Protein AF-A0A1W9QX26-F1 (afdb_monomer)

Sequence (148 aa):
DYNYISNFLNPDNTLDFEKILLKFQEFMKAQYSKKDKGFLEKDGRLVFLAFLKPIINGKGYDFKEVQISEEKRLDVVVTYADKKYVVELKKWYNPAYHQKGIKQLEGYLERQNLQKGYLLIFDFDAEKKNWKQERITSGGKDIFAVWV

Mean predicted aligned error: 6.41 Å

Nearest PDB structures (foldseek):
  8q44-assembly1_A  TM=6.420E-01  e=2.232E+00  Thermoanaerobacter brockii subsp. finnii Ako-1
  5j1n-assembly1_A  TM=2.793E-01  e=5.279E-01  Mammarenavirus lassaense
  3g23-assembly1_B  TM=6.049E-01  e=8.837E+00  Novosphingobium aromaticivorans DSM 12444
  7z6h-assembly1_E  TM=2.831E-01  e=1.017E+00  Homo sapiens

Solvent-accessible surface area (backbone atoms only — not comparable to full-atom values): 8738 Å² total; per-residue (Å²): 143,72,69,74,48,64,79,40,43,42,98,87,72,38,74,36,60,68,59,49,52,52,51,49,32,52,50,47,61,75,68,63,47,88,84,47,50,71,54,47,73,74,40,44,68,58,54,51,52,61,66,47,48,76,61,40,60,96,61,34,50,80,42,69,74,75,91,72,76,101,61,84,82,70,59,42,36,38,37,40,77,96,45,78,45,44,36,42,73,39,74,62,82,49,72,71,61,50,53,51,51,52,53,52,51,41,56,49,30,56,78,67,74,44,58,60,40,34,36,43,30,42,45,79,50,84,90,71,56,63,82,47,72,48,81,44,80,45,97,88,26,44,33,47,34,39,30,66

Secondary structure (DSSP, 8-state):
---GGGGGB-TTS-B-HHHHHHHHHHHHHHH--TTSHHHHHHHHHHHHHHHHHHHHTTTEEEE-----TTPPPPSEEEEETTEEEEEEEEE---HHHHHHHHHHHHHHHHHTT-SEEEEEEE---SSS----EEEEEETTEEEEEEE-

Radius of gyration: 15.3 Å; Cα contacts (8 Å, |Δi|>4): 207; chains: 1; bounding box: 37×47×37 Å

pLDDT: mean 84.24, std 15.01, range [40.59, 98.62]

Foldseek 3Di:
DDLPLVVQADPVRDGVVLVLLVVVLVVCVVPDDPVCLVVCVVCVLVVSCVSCDSNQPPFKDKDQDDDDPDADGASIWMDGHNDIEGEHEEEDDDPVVVVVSVVSQVVVCVVVVHQEYEYEYEYSPPVPQDFDWDWDQDPNHTYIYTYD

Structure (mmCIF, N/CA/C/O backbone):
data_AF-A0A1W9QX26-F1
#
_entry.id   AF-A0A1W9QX26-F1
#
loop_
_atom_site.group_PDB
_atom_site.id
_atom_site.type_symbol
_atom_site.label_atom_id
_atom_site.label_alt_id
_atom_site.label_comp_id
_atom_site.label_asym_id
_atom_site.label_entity_id
_atom_site.label_seq_id
_atom_site.pdbx_PDB_ins_code
_atom_site.Cartn_x
_atom_site.Cartn_y
_atom_site.Cartn_z
_atom_site.occupancy
_atom_site.B_iso_or_equiv
_atom_site.auth_seq_id
_atom_site.auth_comp_id
_atom_site.auth_asym_id
_atom_site.auth_atom_id
_atom_site.pdbx_PDB_model_num
ATOM 1 N N . ASP A 1 1 ? -12.198 -27.133 -2.336 1.00 47.09 1 ASP A N 1
ATOM 2 C CA . ASP A 1 1 ? -12.786 -26.132 -1.428 1.00 47.09 1 ASP A CA 1
ATOM 3 C C . ASP A 1 1 ? -11.786 -25.639 -0.405 1.00 47.09 1 ASP A C 1
ATOM 5 O O . ASP A 1 1 ? -11.514 -26.322 0.568 1.00 47.09 1 ASP A O 1
ATOM 9 N N . TYR A 1 2 ? -11.206 -24.467 -0.642 1.00 45.72 2 TYR A N 1
ATOM 10 C CA . TYR A 1 2 ? -10.467 -23.717 0.370 1.00 45.72 2 TYR A CA 1
ATOM 11 C C . TYR A 1 2 ? -10.808 -22.255 0.151 1.00 45.72 2 TYR A C 1
ATOM 13 O O . TYR A 1 2 ? -10.645 -21.730 -0.950 1.00 45.72 2 TYR A O 1
ATOM 21 N N . ASN A 1 3 ? -11.357 -21.624 1.180 1.00 63.03 3 ASN A N 1
ATOM 22 C CA . ASN A 1 3 ? -11.836 -20.255 1.129 1.00 63.03 3 ASN A CA 1
ATOM 23 C C . ASN A 1 3 ? -10.613 -19.329 0.981 1.00 63.03 3 ASN A C 1
ATOM 25 O O . ASN A 1 3 ? -10.053 -18.890 1.973 1.00 63.03 3 ASN A O 1
ATOM 29 N N . TYR A 1 4 ? -10.132 -19.086 -0.246 1.00 71.25 4 TYR A N 1
ATOM 30 C CA . TYR A 1 4 ? -8.921 -18.297 -0.550 1.00 71.25 4 TYR A CA 1
ATOM 31 C C . TYR A 1 4 ? -8.879 -16.959 0.213 1.00 71.25 4 TYR A C 1
ATOM 33 O O . TYR A 1 4 ? -7.814 -16.499 0.617 1.00 71.25 4 TYR A O 1
ATOM 41 N N . ILE A 1 5 ? -10.060 -16.400 0.487 1.00 71.81 5 ILE A N 1
ATOM 42 C CA . ILE A 1 5 ? -10.297 -15.178 1.256 1.00 71.81 5 ILE A CA 1
ATOM 43 C C . ILE A 1 5 ? -9.890 -15.318 2.732 1.00 71.81 5 ILE A C 1
ATOM 45 O O . ILE A 1 5 ? -9.317 -14.383 3.283 1.00 71.81 5 ILE A O 1
ATOM 49 N N . SER A 1 6 ? -10.117 -16.470 3.381 1.00 75.56 6 SER A N 1
ATOM 50 C CA . SER A 1 6 ? -9.787 -16.657 4.806 1.00 75.56 6 SER A CA 1
ATOM 51 C C . SER A 1 6 ? -8.292 -16.523 5.084 1.00 75.56 6 SER A C 1
ATOM 53 O O . SER A 1 6 ? -7.901 -16.226 6.206 1.00 75.56 6 SER A O 1
ATOM 55 N N . ASN A 1 7 ? -7.450 -16.683 4.060 1.00 85.50 7 ASN A N 1
ATOM 56 C CA . ASN A 1 7 ? -6.014 -16.459 4.179 1.00 85.50 7 ASN A CA 1
ATOM 57 C C . ASN A 1 7 ? -5.646 -14.980 4.365 1.00 85.50 7 ASN A C 1
ATOM 59 O O . ASN A 1 7 ? -4.517 -14.711 4.766 1.00 85.50 7 ASN A O 1
ATOM 63 N N . PHE A 1 8 ? -6.551 -14.043 4.081 1.00 91.31 8 PHE A N 1
ATOM 64 C CA . PHE A 1 8 ? -6.331 -12.596 4.187 1.00 91.31 8 PHE A CA 1
ATOM 65 C C . PHE A 1 8 ? -7.093 -11.957 5.348 1.00 91.31 8 PHE A C 1
ATOM 67 O O . PHE A 1 8 ? -7.184 -10.734 5.410 1.00 91.31 8 PHE A O 1
ATOM 74 N N . LEU A 1 9 ? -7.656 -12.764 6.248 1.00 91.06 9 LEU A N 1
ATOM 75 C CA . LEU A 1 9 ? -8.378 -12.274 7.413 1.00 91.06 9 LEU A CA 1
ATOM 76 C C . LEU A 1 9 ? -7.540 -12.441 8.678 1.00 91.06 9 LEU A C 1
ATOM 78 O O . LEU A 1 9 ? -6.928 -13.485 8.906 1.00 91.06 9 LEU A O 1
ATOM 82 N N . ASN A 1 10 ? -7.550 -11.405 9.505 1.00 91.88 10 ASN A N 1
ATOM 83 C CA . ASN A 1 10 ? -7.101 -11.461 10.887 1.00 91.88 10 ASN A CA 1
ATOM 84 C C . ASN A 1 10 ? -8.092 -12.286 11.737 1.00 91.88 10 ASN A C 1
ATOM 86 O O . ASN A 1 10 ? -9.239 -12.491 11.320 1.00 91.88 10 ASN A O 1
ATOM 90 N N . PRO A 1 11 ? -7.710 -12.719 12.956 1.00 90.50 11 PRO A N 1
ATOM 91 C CA . PRO A 1 11 ? -8.614 -13.435 13.863 1.00 90.50 11 PRO A CA 1
ATOM 92 C C . PRO A 1 11 ? -9.906 -12.675 14.207 1.00 90.50 11 PRO A C 1
ATOM 94 O O . PRO A 1 11 ? -10.921 -13.298 14.500 1.00 90.50 11 PRO A O 1
ATOM 97 N N . ASP A 1 12 ? -9.885 -11.341 14.143 1.00 90.69 12 ASP A N 1
ATOM 98 C CA . ASP A 1 12 ? -11.044 -10.462 14.357 1.00 90.69 12 ASP A CA 1
ATOM 99 C C . ASP A 1 12 ? -11.910 -10.267 13.096 1.00 90.69 12 ASP A C 1
ATOM 101 O O . ASP A 1 12 ? -12.808 -9.426 13.073 1.00 90.69 12 ASP A O 1
ATOM 105 N N . ASN A 1 13 ? -11.653 -11.047 12.040 1.00 88.25 13 ASN A N 1
ATOM 106 C CA . ASN A 1 13 ? -12.358 -11.012 10.762 1.00 88.25 13 ASN A CA 1
ATOM 107 C C . ASN A 1 13 ? -12.191 -9.683 9.986 1.00 88.25 13 ASN A C 1
ATOM 109 O O . ASN A 1 13 ? -12.956 -9.403 9.060 1.00 88.25 13 ASN A O 1
ATOM 113 N N . THR A 1 14 ? -11.169 -8.885 10.312 1.00 90.81 14 THR A N 1
ATOM 114 C CA . THR A 1 14 ? -10.719 -7.742 9.500 1.00 90.81 14 THR A CA 1
ATOM 115 C C . THR A 1 14 ? -9.701 -8.183 8.441 1.00 90.81 14 THR A C 1
ATOM 117 O O . THR A 1 14 ? -9.125 -9.264 8.546 1.00 90.81 14 THR A O 1
ATOM 120 N N . LEU A 1 15 ? -9.461 -7.375 7.402 1.00 92.44 15 LEU A N 1
ATOM 121 C CA . LEU A 1 15 ? -8.434 -7.682 6.397 1.00 92.44 15 LEU A CA 1
ATOM 122 C C . LEU A 1 15 ? -7.019 -7.482 6.958 1.00 92.44 15 LEU A C 1
ATOM 124 O O . LEU A 1 15 ? -6.691 -6.417 7.492 1.00 92.44 15 LEU A O 1
ATOM 128 N N . ASP A 1 16 ? -6.154 -8.464 6.719 1.00 95.69 16 ASP A N 1
ATOM 129 C CA . ASP A 1 16 ? -4.701 -8.324 6.781 1.00 95.69 16 ASP A CA 1
ATOM 130 C C . ASP A 1 16 ? -4.200 -7.713 5.464 1.00 95.69 16 ASP A C 1
ATOM 132 O O . ASP A 1 16 ? -3.828 -8.396 4.504 1.00 95.69 16 ASP A O 1
ATOM 136 N N . PHE A 1 17 ? -4.249 -6.385 5.398 1.00 95.50 17 PHE A N 1
ATOM 137 C CA . PHE A 1 17 ? -3.934 -5.660 4.172 1.00 95.50 17 PHE A CA 1
ATOM 138 C C . PHE A 1 17 ? -2.436 -5.670 3.830 1.00 95.50 17 PHE A C 1
ATOM 140 O O . PHE A 1 17 ? -2.077 -5.609 2.654 1.00 95.50 17 PHE A O 1
ATOM 147 N N . GLU A 1 18 ? -1.555 -5.804 4.828 1.00 97.69 18 GLU A N 1
ATOM 148 C CA . GLU A 1 18 ? -0.122 -5.993 4.570 1.00 97.69 18 GLU A CA 1
ATOM 149 C C . GLU A 1 18 ? 0.095 -7.304 3.818 1.00 97.69 18 GLU A C 1
ATOM 151 O O . GLU A 1 18 ? 0.732 -7.315 2.764 1.00 97.69 18 GLU A O 1
ATOM 156 N N . LYS A 1 19 ? -0.523 -8.394 4.284 1.00 96.94 19 LYS A N 1
ATOM 157 C CA . LYS A 1 19 ? -0.451 -9.693 3.611 1.00 96.94 19 LYS A CA 1
ATOM 158 C C . LYS A 1 19 ? -1.037 -9.668 2.203 1.00 96.94 19 LYS A C 1
ATOM 160 O O . LYS A 1 19 ? -0.489 -10.327 1.320 1.00 96.94 19 LYS A O 1
ATOM 165 N N . ILE A 1 20 ? -2.099 -8.896 1.960 1.00 96.25 20 ILE A N 1
ATOM 166 C CA . ILE A 1 20 ? -2.633 -8.682 0.604 1.00 96.25 20 ILE A CA 1
ATOM 167 C C . ILE A 1 20 ? -1.565 -8.058 -0.301 1.00 96.25 20 ILE A C 1
ATOM 169 O O . ILE A 1 20 ? -1.323 -8.574 -1.393 1.00 96.25 20 ILE A O 1
ATOM 173 N N . LEU A 1 21 ? -0.893 -6.990 0.144 1.00 97.69 21 LEU A N 1
ATOM 174 C CA . LEU A 1 21 ? 0.156 -6.342 -0.650 1.00 97.69 21 LEU A CA 1
ATOM 175 C C . LEU A 1 21 ? 1.370 -7.247 -0.872 1.00 97.69 21 LEU A C 1
ATOM 177 O O . LEU A 1 21 ? 1.915 -7.272 -1.974 1.00 97.69 21 LEU A O 1
ATOM 181 N N . LEU A 1 22 ? 1.763 -8.029 0.132 1.00 97.56 22 LEU A N 1
ATOM 182 C CA . LEU A 1 22 ? 2.855 -8.993 -0.002 1.00 97.56 22 LEU A CA 1
ATOM 183 C C . LEU A 1 22 ? 2.506 -10.120 -0.977 1.00 97.56 22 LEU A C 1
ATOM 185 O O . LEU A 1 22 ? 3.321 -10.475 -1.826 1.00 97.56 22 LEU A O 1
ATOM 189 N N . LYS A 1 23 ? 1.272 -10.636 -0.945 1.00 96.00 23 LYS A N 1
ATOM 190 C CA . LYS A 1 23 ? 0.816 -11.609 -1.948 1.00 96.00 23 LYS A CA 1
ATOM 191 C C . LYS A 1 23 ? 0.690 -11.010 -3.338 1.00 96.00 23 LYS A C 1
ATOM 193 O O . LYS A 1 23 ? 0.990 -11.698 -4.311 1.00 96.00 23 LYS A O 1
ATOM 198 N N . PHE A 1 24 ? 0.324 -9.737 -3.444 1.00 95.62 24 PHE A N 1
ATOM 199 C CA . PHE A 1 24 ? 0.368 -9.042 -4.720 1.00 95.62 24 PHE A CA 1
ATOM 200 C C . PHE A 1 24 ? 1.807 -8.902 -5.242 1.00 95.62 24 PHE A C 1
ATOM 202 O O . PHE A 1 24 ? 2.049 -9.146 -6.421 1.00 95.62 24 PHE A O 1
ATOM 209 N N . GLN A 1 25 ? 2.780 -8.598 -4.377 1.00 95.94 25 GLN A N 1
ATOM 210 C CA . GLN A 1 25 ? 4.198 -8.566 -4.746 1.00 95.94 25 GLN A CA 1
ATOM 211 C C . GLN A 1 25 ? 4.695 -9.929 -5.241 1.00 95.94 25 GLN A C 1
ATOM 213 O O . GLN A 1 25 ? 5.349 -10.000 -6.280 1.00 95.94 25 GLN A O 1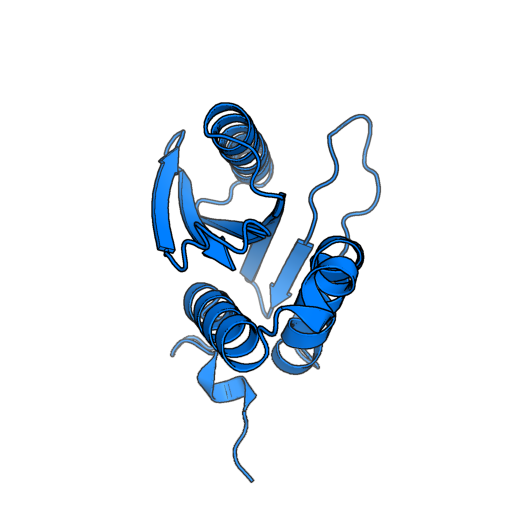
ATOM 218 N N . GLU A 1 26 ? 4.362 -11.016 -4.541 1.00 94.06 26 GLU A N 1
ATOM 219 C CA . GLU A 1 26 ? 4.693 -12.379 -4.975 1.00 94.06 26 GLU A CA 1
ATOM 220 C C . GLU A 1 26 ? 4.073 -12.711 -6.340 1.00 94.06 26 GLU A C 1
ATOM 222 O O . GLU A 1 26 ? 4.761 -13.237 -7.217 1.00 94.06 26 GLU A O 1
ATOM 227 N N . PHE A 1 27 ? 2.795 -12.368 -6.539 1.00 92.19 27 PHE A N 1
ATOM 228 C CA . PHE A 1 27 ? 2.097 -12.537 -7.813 1.00 92.19 27 PHE A CA 1
ATOM 229 C C . PHE A 1 27 ? 2.813 -11.784 -8.938 1.00 92.19 27 PHE A C 1
ATOM 231 O O . PHE A 1 27 ? 3.155 -12.379 -9.960 1.00 92.19 27 PHE A O 1
ATOM 238 N N . MET A 1 28 ? 3.109 -10.502 -8.722 1.00 90.81 28 MET A N 1
ATOM 239 C CA . MET A 1 28 ? 3.815 -9.670 -9.693 1.00 90.81 28 MET A CA 1
ATOM 240 C C . MET A 1 28 ? 5.198 -10.238 -10.006 1.00 90.81 28 MET A C 1
ATOM 242 O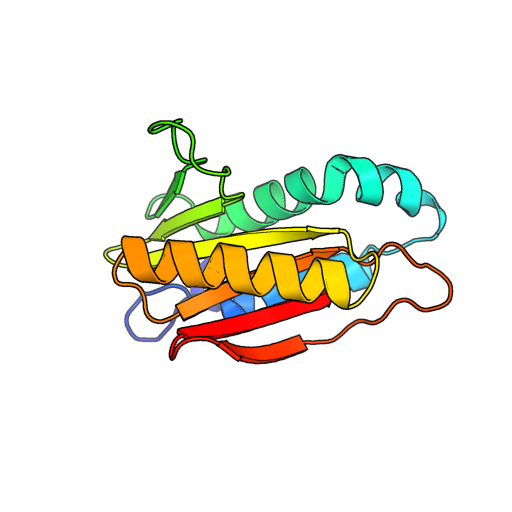 O . MET A 1 28 ? 5.564 -10.301 -11.173 1.00 90.81 28 MET A O 1
ATOM 246 N N . LYS A 1 29 ? 5.938 -10.721 -9.001 1.00 89.56 29 LYS A N 1
ATOM 247 C CA . LYS A 1 29 ? 7.254 -11.348 -9.179 1.00 89.56 29 LYS A CA 1
ATOM 248 C C . LYS A 1 29 ? 7.183 -12.640 -9.995 1.00 89.56 29 LYS A C 1
ATOM 250 O O . LYS A 1 29 ? 8.046 -12.862 -10.837 1.00 89.56 29 LYS A O 1
ATOM 255 N N . ALA A 1 30 ? 6.166 -13.471 -9.770 1.00 87.38 30 ALA A N 1
ATOM 256 C CA . ALA A 1 30 ? 5.971 -14.724 -10.500 1.00 87.38 30 ALA A CA 1
ATOM 257 C C . ALA A 1 30 ? 5.547 -14.505 -11.961 1.00 87.38 30 ALA A C 1
ATOM 259 O O . ALA A 1 30 ? 5.918 -15.293 -12.827 1.00 87.38 30 ALA A O 1
ATOM 260 N N . GLN A 1 31 ? 4.782 -13.445 -12.232 1.00 82.44 31 GLN A N 1
ATOM 261 C CA . GLN A 1 31 ? 4.331 -13.089 -13.582 1.00 82.44 31 GLN A CA 1
ATOM 262 C C . GLN A 1 31 ? 5.280 -12.119 -14.300 1.00 82.44 31 GLN A C 1
ATOM 264 O O . GLN A 1 31 ? 5.065 -11.797 -15.466 1.00 82.44 31 GLN A O 1
ATOM 269 N N . TYR A 1 32 ? 6.329 -11.630 -13.629 1.00 74.12 32 TYR A N 1
ATOM 270 C CA . TYR A 1 32 ? 7.221 -10.633 -14.204 1.00 74.12 32 TYR A CA 1
ATOM 271 C C . TYR A 1 32 ? 8.024 -11.226 -15.362 1.00 74.12 32 TYR A C 1
ATOM 273 O O . TYR A 1 32 ? 8.931 -12.038 -15.172 1.00 74.12 32 TYR A O 1
ATOM 281 N N . SER A 1 33 ? 7.741 -10.755 -16.572 1.00 71.50 33 SER A N 1
ATOM 282 C CA . SER A 1 33 ? 8.541 -11.039 -17.755 1.00 71.50 33 SER A CA 1
ATOM 283 C C . SER A 1 33 ? 8.992 -9.733 -18.412 1.00 71.50 33 SER A C 1
ATOM 285 O O . SER A 1 33 ? 8.295 -8.716 -18.376 1.00 71.50 33 SER A O 1
ATOM 287 N N . LYS A 1 34 ? 10.161 -9.745 -19.070 1.00 66.00 34 LYS A N 1
ATOM 288 C CA . LYS A 1 34 ? 10.656 -8.572 -19.819 1.00 66.00 34 LYS A CA 1
ATOM 2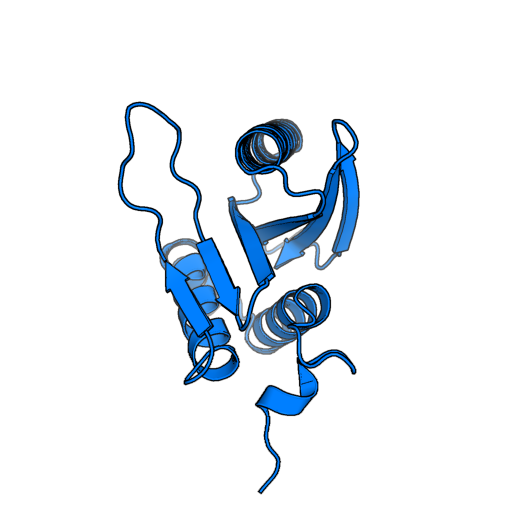89 C C . LYS A 1 34 ? 9.699 -8.138 -20.941 1.00 66.00 34 LYS A C 1
ATOM 291 O O . LYS A 1 34 ? 9.746 -6.980 -21.346 1.00 66.00 34 LYS A O 1
ATOM 296 N N . LYS A 1 35 ? 8.845 -9.043 -21.438 1.00 65.00 35 LYS A N 1
ATOM 297 C CA . LYS A 1 35 ? 7.882 -8.770 -22.517 1.00 65.00 35 LYS A CA 1
ATOM 298 C C . LYS A 1 35 ? 6.672 -7.967 -22.030 1.00 65.00 35 LYS A C 1
ATOM 300 O O . LYS A 1 35 ? 6.134 -7.176 -22.796 1.00 65.00 35 LYS A O 1
ATOM 305 N N . ASP A 1 36 ? 6.312 -8.090 -20.754 1.00 69.00 36 ASP A N 1
ATOM 306 C CA . ASP A 1 36 ? 5.090 -7.492 -20.198 1.00 69.00 36 ASP A CA 1
ATOM 307 C C . ASP A 1 36 ? 5.313 -6.099 -19.591 1.00 69.00 36 ASP A C 1
ATOM 309 O O . ASP A 1 36 ? 4.374 -5.465 -19.109 1.00 69.00 36 ASP A O 1
ATOM 313 N N . LYS A 1 37 ? 6.547 -5.574 -19.646 1.00 69.94 37 LYS A N 1
ATOM 314 C CA . LYS A 1 37 ? 6.922 -4.287 -19.036 1.00 69.94 37 LYS A CA 1
ATOM 315 C C . LYS A 1 37 ? 6.029 -3.128 -19.493 1.00 69.94 37 LYS A C 1
ATOM 317 O O . LYS A 1 37 ? 5.537 -2.381 -18.654 1.00 69.94 37 LYS A O 1
ATOM 322 N N . GLY A 1 38 ? 5.802 -2.990 -20.802 1.00 72.69 38 GLY A N 1
ATOM 323 C CA . GLY A 1 38 ? 4.994 -1.894 -21.351 1.00 72.69 38 GLY A CA 1
ATOM 324 C C . GLY A 1 38 ? 3.521 -1.962 -20.934 1.00 72.69 38 GLY A C 1
ATOM 325 O O . GLY A 1 38 ? 2.905 -0.930 -20.677 1.00 72.69 38 GLY A O 1
ATOM 326 N N . PHE A 1 39 ? 2.976 -3.176 -20.807 1.00 75.44 39 PHE A N 1
ATOM 327 C CA . PHE A 1 39 ? 1.622 -3.396 -20.304 1.00 75.44 39 PHE A CA 1
ATOM 328 C C . PHE A 1 39 ? 1.528 -3.057 -18.815 1.00 75.44 39 PHE A C 1
ATOM 330 O O . PHE A 1 39 ? 0.697 -2.244 -18.423 1.00 75.44 39 PHE A O 1
ATOM 337 N N . LEU A 1 40 ? 2.418 -3.608 -17.984 1.00 76.94 40 LEU A N 1
ATOM 338 C CA . LEU A 1 40 ? 2.392 -3.373 -16.539 1.00 76.94 40 LEU A CA 1
ATOM 339 C C . LEU A 1 40 ? 2.614 -1.894 -16.192 1.00 76.94 40 LEU A C 1
ATOM 341 O O . LEU A 1 40 ? 1.986 -1.385 -15.265 1.00 76.94 40 LEU A O 1
ATOM 345 N N . GLU A 1 41 ? 3.434 -1.176 -16.963 1.00 74.00 41 GLU A N 1
ATOM 346 C CA . GLU A 1 41 ? 3.623 0.265 -16.787 1.00 74.00 41 GLU A CA 1
ATOM 347 C C . GLU A 1 41 ? 2.353 1.080 -17.069 1.00 74.00 41 GLU A C 1
ATOM 349 O O . GLU A 1 41 ? 2.102 2.103 -16.416 1.00 74.00 41 GLU A O 1
ATOM 354 N N . LYS A 1 42 ? 1.544 0.643 -18.035 1.00 76.75 42 LYS A N 1
ATOM 355 C CA . LYS A 1 42 ? 0.291 1.303 -18.401 1.00 76.75 42 LYS A CA 1
ATOM 356 C C . LYS A 1 42 ? -0.854 0.915 -17.465 1.00 76.75 42 LYS A C 1
ATOM 358 O O . LYS A 1 42 ? -1.606 1.786 -17.031 1.00 76.75 42 LYS A O 1
ATOM 363 N N . ASP A 1 43 ? -0.936 -0.366 -17.118 1.00 82.75 43 ASP A N 1
ATOM 364 C CA . ASP A 1 43 ? -2.135 -0.992 -16.564 1.00 82.75 43 ASP A CA 1
ATOM 365 C C . ASP A 1 43 ? -1.926 -1.616 -15.169 1.00 82.75 43 ASP A C 1
ATOM 367 O O . ASP A 1 43 ? -2.845 -2.225 -14.627 1.00 82.75 43 ASP A O 1
ATOM 371 N N . GLY A 1 44 ? -0.772 -1.422 -14.516 1.00 86.50 44 GLY A N 1
ATOM 372 C CA . GLY A 1 44 ? -0.469 -1.995 -13.192 1.00 86.50 44 GLY A CA 1
ATOM 373 C C . GLY A 1 44 ? -1.521 -1.697 -12.113 1.00 86.50 44 GLY A C 1
ATOM 374 O O . GLY A 1 44 ? -1.841 -2.559 -11.293 1.00 86.50 44 GLY A O 1
ATOM 375 N N . ARG A 1 45 ? -2.160 -0.519 -12.171 1.00 87.44 45 ARG A N 1
ATOM 376 C CA . ARG A 1 45 ? -3.327 -0.188 -11.335 1.00 87.44 45 ARG A CA 1
ATOM 377 C C . ARG A 1 45 ? -4.490 -1.156 -11.558 1.00 87.44 45 ARG A C 1
ATOM 379 O O . ARG A 1 45 ? -5.093 -1.608 -10.591 1.00 87.44 45 ARG A O 1
ATOM 386 N N . LEU A 1 46 ? -4.837 -1.431 -12.814 1.00 86.81 46 LEU A N 1
ATOM 387 C CA . LEU A 1 46 ? -5.938 -2.331 -13.155 1.00 86.81 46 LEU A CA 1
ATOM 388 C C . LEU A 1 46 ? -5.630 -3.757 -12.692 1.00 86.81 46 LEU A C 1
ATOM 390 O O . LEU A 1 46 ? -6.511 -4.413 -12.146 1.00 86.81 46 LEU A O 1
ATOM 394 N N . VAL A 1 47 ? -4.376 -4.196 -12.831 1.00 90.62 47 VAL A N 1
ATOM 395 C CA . VAL A 1 47 ? -3.915 -5.499 -12.329 1.00 90.62 47 VAL A CA 1
ATOM 396 C C . VAL A 1 47 ? -4.092 -5.597 -10.810 1.00 90.62 47 VAL A C 1
ATOM 398 O O . VAL A 1 47 ? -4.645 -6.582 -10.327 1.00 90.62 47 VAL A O 1
ATOM 401 N N . PHE A 1 48 ? -3.705 -4.563 -10.054 1.00 91.94 48 PHE A N 1
ATOM 402 C CA . PHE A 1 48 ? -3.917 -4.537 -8.603 1.00 91.94 48 PHE A CA 1
ATOM 403 C C . PHE A 1 48 ? -5.403 -4.571 -8.225 1.00 91.94 48 PHE A C 1
ATOM 405 O O . PHE A 1 48 ? -5.802 -5.355 -7.367 1.00 91.94 48 PHE A O 1
ATOM 412 N N . LEU A 1 49 ? -6.241 -3.769 -8.890 1.00 88.69 49 LEU A N 1
ATOM 413 C CA . LEU A 1 49 ? -7.687 -3.765 -8.642 1.00 88.69 49 LEU A CA 1
ATOM 414 C C . LEU A 1 49 ? -8.323 -5.128 -8.951 1.00 88.69 49 LEU A C 1
ATOM 416 O O . LEU A 1 49 ? -9.143 -5.610 -8.173 1.00 88.69 49 LEU A O 1
ATOM 420 N N . ALA A 1 50 ? -7.916 -5.773 -10.047 1.00 88.69 50 ALA A N 1
ATOM 421 C CA . ALA A 1 50 ? -8.382 -7.107 -10.416 1.00 88.69 50 ALA A CA 1
ATOM 422 C C . ALA A 1 50 ? -7.938 -8.179 -9.408 1.00 88.69 50 ALA A C 1
ATOM 424 O O . ALA A 1 50 ? -8.732 -9.053 -9.067 1.00 88.69 50 ALA A O 1
ATOM 425 N N . PHE A 1 51 ? -6.706 -8.089 -8.893 1.00 90.94 51 PHE A N 1
ATOM 426 C CA . PHE A 1 51 ? -6.196 -8.972 -7.840 1.00 90.94 51 PHE A CA 1
ATOM 427 C C . PHE A 1 51 ? -6.962 -8.802 -6.521 1.00 90.94 51 PHE A C 1
ATOM 429 O O . PHE A 1 51 ? -7.287 -9.778 -5.847 1.00 90.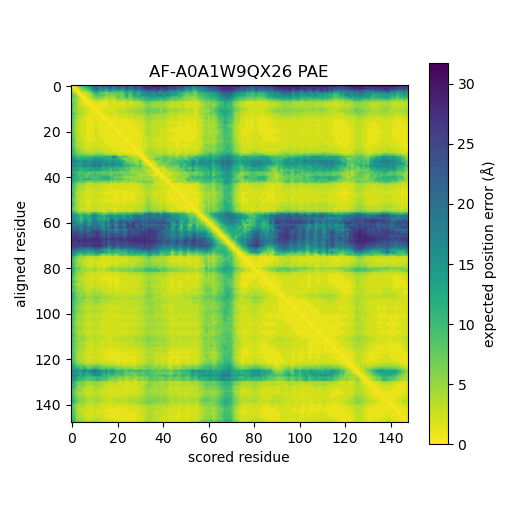94 51 PHE A O 1
ATOM 436 N N . LEU A 1 52 ? -7.275 -7.557 -6.160 1.00 90.12 52 LEU A N 1
ATOM 437 C CA . LEU A 1 52 ? -7.944 -7.210 -4.911 1.00 90.12 52 LEU A CA 1
ATOM 438 C C . LEU A 1 52 ? -9.431 -7.589 -4.909 1.00 90.12 52 LEU A C 1
ATOM 440 O O . LEU A 1 52 ? -9.958 -8.008 -3.879 1.00 90.12 52 LEU A O 1
ATOM 444 N N . LYS A 1 53 ? -10.112 -7.468 -6.056 1.00 87.19 53 LYS A N 1
ATOM 445 C CA . LYS A 1 53 ? -11.563 -7.667 -6.180 1.00 87.19 53 LYS A CA 1
ATOM 446 C C . LYS A 1 53 ? -12.091 -8.979 -5.574 1.00 87.19 53 LYS A C 1
ATOM 448 O O . LYS A 1 53 ? -13.028 -8.909 -4.778 1.00 87.19 53 LYS A O 1
ATOM 453 N N . PRO A 1 54 ? -11.533 -10.168 -5.876 1.00 87.88 54 PRO A N 1
ATOM 454 C CA . PRO A 1 54 ? -12.024 -11.414 -5.290 1.00 87.88 54 PRO A CA 1
ATOM 455 C C . PRO A 1 54 ? -11.784 -11.516 -3.776 1.00 87.88 54 PRO A C 1
ATOM 457 O O . PRO A 1 54 ? -12.517 -12.241 -3.113 1.00 87.88 54 PRO A O 1
ATOM 460 N N . ILE A 1 55 ? -10.801 -10.796 -3.221 1.00 88.00 55 ILE A N 1
ATOM 461 C CA . ILE A 1 55 ? -10.475 -10.823 -1.784 1.00 88.00 55 ILE A CA 1
ATOM 462 C C . ILE A 1 55 ? -11.540 -10.078 -0.969 1.00 88.00 55 ILE A C 1
ATOM 464 O O . ILE A 1 55 ? -11.879 -10.491 0.135 1.00 88.00 55 ILE A O 1
ATOM 468 N N . ILE A 1 56 ? -12.096 -8.998 -1.522 1.00 85.19 56 ILE A N 1
ATOM 469 C CA . ILE A 1 56 ? -13.064 -8.134 -0.827 1.00 85.19 56 ILE A CA 1
ATOM 470 C C . ILE A 1 56 ? -14.535 -8.506 -1.093 1.00 85.19 56 ILE A C 1
ATOM 472 O O . ILE A 1 56 ? -15.430 -7.969 -0.437 1.00 85.19 56 ILE A O 1
ATOM 476 N N . ASN A 1 57 ? -14.805 -9.405 -2.047 1.00 73.25 57 ASN A N 1
ATOM 477 C CA . ASN A 1 57 ? -16.154 -9.689 -2.550 1.00 73.25 57 ASN A CA 1
ATOM 478 C C . ASN A 1 57 ? -17.159 -10.108 -1.452 1.00 73.25 57 ASN A C 1
ATOM 480 O O . ASN A 1 57 ? -16.874 -10.943 -0.596 1.00 73.25 57 ASN A O 1
ATOM 484 N N . GLY A 1 58 ? -18.374 -9.541 -1.515 1.00 57.03 58 GLY A N 1
ATOM 485 C CA . GLY A 1 58 ? -19.545 -9.908 -0.698 1.00 57.03 58 GLY A CA 1
ATOM 486 C C . GLY A 1 58 ? -19.618 -9.307 0.716 1.00 57.03 58 GLY A C 1
ATOM 487 O O . GLY A 1 58 ? -20.699 -9.297 1.299 1.00 57.03 58 GLY A O 1
ATOM 488 N N . LYS A 1 59 ? -18.508 -8.788 1.265 1.00 58.00 59 LYS A N 1
ATOM 489 C CA . LYS A 1 59 ? -18.440 -8.145 2.601 1.00 58.00 59 LYS A CA 1
ATOM 490 C C . LYS A 1 59 ? -17.692 -6.805 2.626 1.00 58.00 59 LYS A C 1
ATOM 492 O O . LYS A 1 59 ? -17.661 -6.144 3.666 1.00 58.00 59 LYS A O 1
ATOM 497 N N . GLY A 1 60 ? -17.088 -6.413 1.508 1.00 54.91 60 GLY A N 1
ATOM 498 C CA . GLY A 1 60 ? -16.408 -5.137 1.351 1.00 54.91 60 GLY A CA 1
ATOM 499 C C . GLY A 1 60 ? -16.803 -4.414 0.069 1.00 54.91 60 GLY A C 1
ATOM 500 O O . GLY A 1 60 ? -17.269 -5.023 -0.893 1.00 54.91 60 GLY A O 1
ATOM 501 N N . TYR A 1 61 ? -16.602 -3.100 0.078 1.00 58.84 61 TYR A N 1
ATOM 502 C CA . TYR A 1 61 ? -16.785 -2.215 -1.065 1.00 58.84 61 TYR A CA 1
ATOM 503 C C . TYR A 1 61 ? -15.446 -1.530 -1.363 1.00 58.84 61 TYR A C 1
ATOM 505 O O . TYR A 1 61 ? -14.850 -0.906 -0.481 1.00 58.84 61 TYR A O 1
ATOM 513 N N . ASP A 1 62 ? -14.961 -1.647 -2.598 1.00 56.66 62 ASP A N 1
ATOM 514 C CA . ASP A 1 62 ? -13.901 -0.801 -3.139 1.00 56.66 62 ASP A CA 1
ATOM 515 C C . ASP A 1 62 ? -14.523 0.474 -3.707 1.00 56.66 62 ASP A C 1
ATOM 517 O O . ASP A 1 62 ? -15.260 0.439 -4.692 1.00 56.66 62 ASP A O 1
ATOM 521 N N . PHE A 1 63 ? -14.214 1.616 -3.095 1.00 62.91 63 PHE A N 1
ATOM 522 C CA . PHE A 1 63 ? -14.568 2.915 -3.648 1.00 62.91 63 PHE A CA 1
ATOM 523 C C . PHE A 1 63 ? -13.321 3.583 -4.229 1.00 62.91 63 PHE A C 1
ATOM 525 O O . PHE A 1 63 ? -12.288 3.752 -3.580 1.00 62.91 63 PHE A O 1
ATOM 532 N N . LYS A 1 64 ? -13.452 4.012 -5.482 1.00 55.97 64 LYS A N 1
ATOM 533 C CA . LYS A 1 64 ? -12.678 5.115 -6.045 1.00 55.97 64 LYS A CA 1
ATOM 534 C C . LYS A 1 64 ? -13.362 6.373 -5.521 1.00 55.97 64 LYS A C 1
ATOM 536 O O . LYS A 1 64 ? -14.491 6.634 -5.926 1.00 55.97 64 LYS A O 1
ATOM 541 N N . GLU A 1 65 ? -12.760 7.064 -4.558 1.00 47.69 65 GLU A N 1
ATOM 542 C CA . GLU A 1 65 ? -13.437 8.174 -3.885 1.00 47.69 65 GLU A CA 1
ATOM 543 C C . GLU A 1 65 ? -13.941 9.203 -4.910 1.00 47.69 65 GLU A C 1
ATOM 545 O O . GLU A 1 65 ? -13.226 9.617 -5.832 1.00 47.69 65 GLU A O 1
ATOM 550 N N . VAL A 1 66 ? 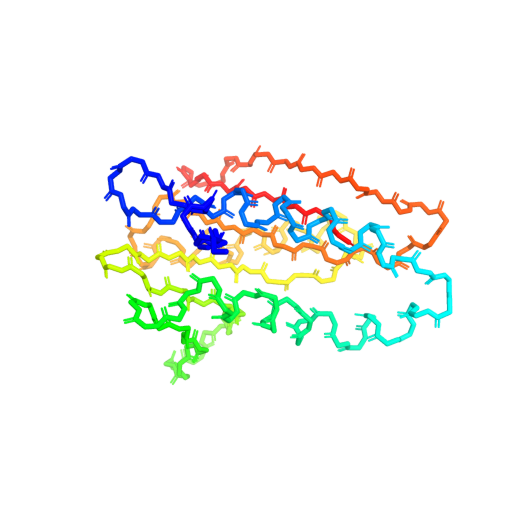-15.229 9.521 -4.779 1.00 42.53 66 VAL A N 1
ATOM 551 C CA . VAL A 1 66 ? -15.951 10.513 -5.570 1.00 42.53 66 VAL A CA 1
ATOM 552 C C . VAL A 1 66 ? -15.341 11.878 -5.265 1.00 42.53 66 VAL A C 1
ATOM 554 O O . VAL A 1 66 ? -14.956 12.163 -4.140 1.00 42.53 66 VAL A O 1
ATOM 557 N N . GLN A 1 67 ? -15.210 12.698 -6.298 1.00 42.25 67 GLN A N 1
ATOM 558 C CA . GLN A 1 67 ? -14.594 14.019 -6.272 1.00 42.25 67 GLN A CA 1
ATOM 559 C C . GLN A 1 67 ? -15.284 14.924 -5.231 1.00 42.25 67 GLN A C 1
ATOM 561 O O . GLN A 1 67 ? -16.370 15.434 -5.488 1.00 42.25 67 GLN A O 1
ATOM 566 N N . ILE A 1 68 ? -14.666 15.133 -4.066 1.00 40.59 68 ILE A N 1
ATOM 567 C CA . ILE A 1 68 ? -15.090 16.155 -3.099 1.00 40.59 68 ILE A CA 1
ATOM 568 C C . ILE A 1 68 ? -14.021 17.253 -3.135 1.00 40.59 68 ILE A C 1
ATOM 570 O O . ILE A 1 68 ? -12.941 17.077 -2.590 1.00 40.59 68 ILE A O 1
ATOM 574 N N . SER A 1 69 ? -14.317 18.312 -3.900 1.00 42.06 69 SER A N 1
ATOM 575 C CA . SER A 1 69 ? -13.635 19.621 -4.008 1.00 42.06 69 SER A CA 1
ATOM 576 C C . SER A 1 69 ? -12.096 19.664 -3.957 1.00 42.06 69 SER A C 1
ATOM 578 O O . SER A 1 69 ? -11.509 19.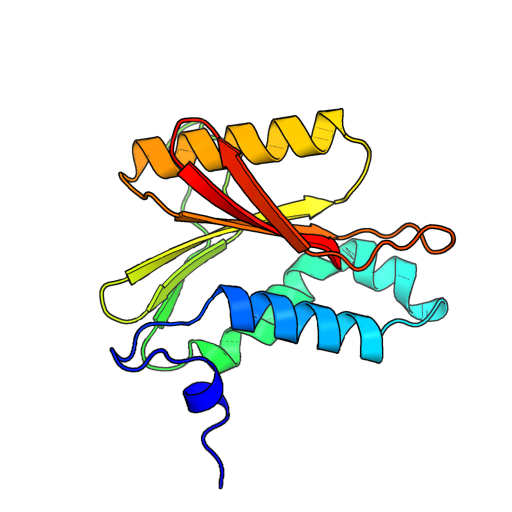435 -2.911 1.00 42.06 69 SER A O 1
ATOM 580 N N . GLU A 1 70 ? -11.463 20.078 -5.064 1.00 46.50 70 GLU A N 1
ATOM 581 C CA . GLU A 1 70 ? -10.053 20.528 -5.223 1.00 46.50 70 GLU A CA 1
ATOM 582 C C . GLU A 1 70 ? -8.901 19.662 -4.651 1.00 46.50 70 GLU A C 1
ATOM 584 O O . GLU A 1 70 ? -7.733 19.905 -4.967 1.00 46.50 70 GLU A O 1
ATOM 589 N N . GLU A 1 71 ? -9.176 18.597 -3.899 1.00 46.44 71 GLU A N 1
ATOM 590 C CA . GLU A 1 71 ? -8.170 17.737 -3.292 1.00 46.44 71 GLU A CA 1
ATOM 591 C C . GLU A 1 71 ? -7.706 16.627 -4.242 1.00 46.44 71 GLU A C 1
ATOM 593 O O . GLU A 1 71 ? -8.453 16.030 -5.022 1.00 46.44 71 GLU A O 1
ATOM 598 N N . LYS A 1 72 ? -6.401 16.353 -4.182 1.00 55.03 72 LYS A N 1
ATOM 599 C CA . LYS A 1 72 ? -5.729 15.342 -4.999 1.00 55.03 72 LYS A CA 1
ATOM 600 C C . LYS A 1 72 ? -6.342 13.962 -4.725 1.00 55.03 72 LYS A C 1
ATOM 602 O O . LYS A 1 72 ? -6.347 13.505 -3.589 1.00 55.03 72 LYS A O 1
ATOM 607 N N . ARG A 1 73 ? -6.823 13.316 -5.792 1.00 57.66 73 ARG A N 1
ATOM 608 C CA . ARG A 1 73 ? -7.446 11.982 -5.792 1.00 57.66 73 ARG A CA 1
ATOM 609 C C . ARG A 1 73 ? -6.536 10.947 -5.126 1.00 57.66 73 ARG A C 1
ATOM 611 O O . ARG A 1 73 ? -5.401 10.797 -5.574 1.00 57.66 73 ARG A O 1
ATOM 618 N N . LEU A 1 74 ? -7.060 10.211 -4.149 1.00 64.19 74 LEU A N 1
ATOM 619 C CA . LEU A 1 74 ? -6.486 8.932 -3.745 1.00 64.19 74 LEU A CA 1
ATOM 620 C C . LEU A 1 74 ? -6.785 7.845 -4.770 1.00 64.19 74 LEU A C 1
ATOM 622 O O . LEU A 1 74 ? -7.791 7.887 -5.487 1.00 64.19 74 LEU A O 1
ATOM 626 N N . ASP A 1 75 ? -5.934 6.824 -4.790 1.00 75.38 75 ASP A N 1
ATOM 627 C CA . ASP A 1 75 ? -6.069 5.760 -5.767 1.00 75.38 75 ASP A CA 1
ATOM 628 C C . ASP A 1 75 ? -7.057 4.661 -5.370 1.00 75.38 75 ASP A C 1
ATOM 630 O O . ASP A 1 75 ? -7.874 4.290 -6.223 1.00 75.38 75 ASP A O 1
ATOM 634 N N . VAL A 1 76 ? -7.010 4.146 -4.132 1.00 87.44 76 VAL A N 1
ATOM 635 C CA . VAL A 1 76 ? -7.879 3.044 -3.674 1.00 87.44 76 VAL A CA 1
ATOM 636 C C . VAL A 1 76 ? -8.262 3.203 -2.198 1.00 87.44 76 VAL A C 1
ATOM 638 O O . VAL A 1 76 ? -7.395 3.294 -1.329 1.00 87.44 76 VAL A O 1
ATOM 641 N N . VAL A 1 77 ? -9.565 3.152 -1.903 1.00 88.62 77 VAL A N 1
ATOM 642 C CA . VAL A 1 77 ? -10.095 3.009 -0.540 1.00 88.62 77 VAL A CA 1
ATOM 643 C C . VAL A 1 77 ? -10.939 1.740 -0.473 1.00 88.62 77 VAL A C 1
ATOM 645 O O . VAL A 1 77 ? -11.842 1.535 -1.284 1.00 88.62 77 VAL A O 1
ATOM 648 N N . VAL A 1 78 ? -10.641 0.881 0.498 1.00 88.50 78 VAL A N 1
ATOM 649 C CA . VAL A 1 78 ? -11.377 -0.360 0.751 1.00 88.50 78 VAL A CA 1
ATOM 650 C C . VAL A 1 78 ? -12.080 -0.248 2.088 1.00 88.50 78 VAL A C 1
ATOM 652 O O . VAL A 1 78 ? -11.439 -0.008 3.110 1.00 88.50 78 VAL A O 1
ATOM 655 N N . THR A 1 79 ? -13.386 -0.481 2.095 1.00 88.12 79 THR A N 1
ATOM 656 C CA . THR A 1 79 ? -14.130 -0.741 3.327 1.00 88.12 79 THR A CA 1
ATOM 657 C C . THR A 1 79 ? -14.440 -2.225 3.396 1.00 88.12 79 THR A C 1
ATOM 659 O O . THR A 1 79 ? -14.983 -2.779 2.444 1.00 88.12 79 THR A O 1
ATOM 662 N N . TYR A 1 80 ? -14.093 -2.876 4.503 1.00 86.94 80 TYR A N 1
ATOM 663 C CA . TYR A 1 80 ? -14.398 -4.285 4.748 1.00 86.94 80 TYR A CA 1
ATOM 664 C C . TYR A 1 80 ? -14.808 -4.447 6.209 1.00 86.94 80 TYR A C 1
ATOM 666 O O . TYR A 1 80 ? -14.056 -4.056 7.104 1.00 86.94 80 TYR A O 1
ATOM 674 N N . ALA A 1 81 ? -16.007 -4.990 6.438 1.00 83.50 81 ALA A N 1
ATOM 675 C CA . ALA A 1 81 ? -16.694 -4.875 7.725 1.00 83.50 81 ALA A CA 1
ATOM 676 C C . ALA A 1 81 ? -16.778 -3.397 8.184 1.00 83.50 81 ALA A C 1
ATOM 678 O O . ALA A 1 81 ? -17.278 -2.558 7.438 1.00 83.50 81 ALA A O 1
ATOM 679 N N . ASP A 1 82 ? -16.286 -3.070 9.380 1.00 84.62 82 ASP A N 1
ATOM 680 C CA . ASP A 1 82 ? -16.244 -1.721 9.962 1.00 84.62 82 ASP A CA 1
ATOM 681 C C . ASP A 1 82 ? -14.894 -1.002 9.748 1.00 84.62 82 ASP A C 1
ATOM 683 O O . ASP A 1 82 ? -14.686 0.097 10.266 1.00 84.62 82 ASP A O 1
ATOM 687 N N . LYS A 1 83 ? -13.951 -1.606 9.008 1.00 90.19 83 LYS A N 1
ATOM 688 C CA . LYS A 1 83 ? -12.601 -1.059 8.804 1.00 90.19 83 LYS A CA 1
ATOM 689 C C . LYS A 1 83 ? -12.440 -0.401 7.440 1.00 90.19 83 LYS A C 1
ATOM 691 O O . LYS A 1 83 ? -12.947 -0.884 6.428 1.00 90.19 83 LYS A O 1
ATOM 696 N N . LYS A 1 84 ? -11.674 0.693 7.422 1.00 91.12 84 LYS A N 1
ATOM 697 C CA . LYS A 1 84 ? -11.269 1.437 6.224 1.00 91.12 84 LYS A CA 1
ATOM 698 C C . LYS A 1 84 ? -9.765 1.258 5.999 1.00 91.12 84 LYS A C 1
ATOM 700 O O . LYS A 1 84 ? -8.973 1.482 6.910 1.00 91.12 84 LYS A O 1
ATOM 705 N N . TYR A 1 85 ? -9.386 0.895 4.780 1.00 93.38 85 TYR A N 1
ATOM 706 C CA . TYR A 1 85 ? -8.005 0.717 4.337 1.00 93.38 85 TYR A CA 1
ATOM 707 C C . TYR A 1 85 ? -7.734 1.655 3.167 1.00 93.38 85 TYR A C 1
ATOM 709 O O . TYR A 1 85 ? -8.514 1.710 2.217 1.00 93.38 85 TYR A O 1
ATOM 717 N N . VAL A 1 86 ? -6.629 2.391 3.240 1.00 93.31 86 VAL A N 1
ATOM 718 C CA . VAL A 1 86 ? -6.281 3.429 2.265 1.00 93.31 86 VAL A CA 1
ATOM 719 C C . VAL A 1 86 ? -4.985 3.056 1.575 1.00 93.31 86 VAL A C 1
ATOM 721 O O . VAL A 1 86 ? -3.970 2.882 2.249 1.00 93.31 86 VAL A O 1
ATOM 724 N N . VAL A 1 87 ? -5.017 2.962 0.247 1.00 93.25 87 VAL A N 1
ATOM 725 C CA . VAL A 1 87 ? -3.849 2.635 -0.571 1.00 93.25 87 VAL A CA 1
ATOM 726 C C . VAL A 1 87 ? -3.591 3.742 -1.579 1.00 93.25 87 VAL A C 1
ATOM 728 O O . VAL A 1 87 ? -4.436 4.051 -2.422 1.00 93.25 87 VAL A O 1
ATOM 731 N N . GLU A 1 88 ? -2.387 4.291 -1.525 1.00 92.56 88 GLU A N 1
ATOM 732 C CA . GLU A 1 88 ? -1.862 5.183 -2.551 1.00 92.56 88 GLU A CA 1
ATOM 733 C C . GLU A 1 88 ? -1.043 4.368 -3.563 1.00 92.56 88 GLU A C 1
ATOM 735 O O . GLU A 1 88 ? -0.211 3.544 -3.170 1.00 92.56 88 GLU A O 1
ATOM 740 N N . LEU A 1 89 ? -1.260 4.581 -4.865 1.00 91.38 89 LEU A N 1
ATOM 741 C CA . LEU A 1 89 ? -0.539 3.880 -5.929 1.00 91.38 89 LEU A CA 1
ATOM 742 C C . LEU A 1 89 ? 0.473 4.827 -6.577 1.00 91.38 89 LEU A C 1
ATOM 744 O O . LEU A 1 89 ? 0.122 5.876 -7.110 1.00 91.38 89 LEU A O 1
ATOM 748 N N . LYS A 1 90 ? 1.754 4.460 -6.599 1.00 90.12 90 LYS A N 1
ATOM 749 C CA . LYS A 1 90 ? 2.799 5.296 -7.210 1.00 90.12 90 LYS A CA 1
ATOM 750 C C . LYS A 1 90 ? 3.597 4.532 -8.243 1.00 90.12 90 LYS A C 1
ATOM 752 O O . LYS A 1 90 ? 3.950 3.383 -8.034 1.00 90.12 90 LYS A O 1
ATOM 757 N N . LYS A 1 91 ? 3.963 5.206 -9.330 1.00 89.69 91 LYS A N 1
ATOM 758 C CA . LYS A 1 91 ? 5.110 4.782 -10.135 1.00 89.69 91 LYS A CA 1
ATOM 759 C C . LYS A 1 91 ? 6.385 5.206 -9.410 1.00 89.69 91 LYS A C 1
ATOM 761 O O . LYS A 1 91 ? 6.470 6.342 -8.931 1.00 89.69 91 LYS A O 1
ATOM 766 N N . TRP A 1 92 ? 7.357 4.309 -9.310 1.00 92.00 92 TRP A N 1
ATOM 767 C CA . TRP A 1 92 ? 8.681 4.655 -8.815 1.00 92.00 92 TRP A CA 1
ATOM 768 C C . TRP A 1 92 ? 9.420 5.479 -9.872 1.00 92.00 92 TRP A C 1
ATOM 770 O O . TRP A 1 92 ? 9.556 5.057 -11.016 1.00 92.00 92 TRP A O 1
ATOM 780 N N . TYR A 1 93 ? 9.895 6.659 -9.474 1.00 88.19 93 TYR A N 1
ATOM 781 C CA . TYR A 1 93 ? 10.717 7.526 -10.322 1.00 88.19 93 TYR A CA 1
ATOM 782 C C . TYR A 1 93 ? 12.027 7.877 -9.626 1.00 88.19 93 TYR A C 1
ATOM 784 O O . TYR A 1 93 ? 13.106 7.670 -10.166 1.00 88.19 93 TYR A O 1
ATOM 792 N N . ASN A 1 94 ? 11.928 8.444 -8.422 1.00 91.12 94 ASN A N 1
ATOM 793 C CA . ASN A 1 94 ? 13.063 8.815 -7.587 1.00 91.12 94 ASN A CA 1
ATOM 794 C C . ASN A 1 94 ? 12.604 9.056 -6.131 1.00 91.12 94 ASN A C 1
ATOM 796 O O . ASN A 1 94 ? 11.395 9.160 -5.875 1.00 91.12 94 ASN A O 1
ATOM 800 N N . PRO A 1 95 ? 13.545 9.209 -5.179 1.00 93.56 95 PRO A N 1
ATOM 801 C CA . PRO A 1 95 ? 13.219 9.426 -3.769 1.00 93.56 95 PRO A CA 1
ATOM 802 C C . PRO A 1 95 ? 12.353 10.666 -3.492 1.00 93.56 95 PRO A C 1
ATOM 804 O O . PRO A 1 95 ? 11.492 10.628 -2.617 1.00 93.56 95 PRO A O 1
ATOM 807 N N . ALA A 1 96 ? 12.507 11.755 -4.253 1.00 94.81 96 ALA A N 1
ATOM 808 C CA . ALA A 1 96 ? 11.713 12.968 -4.042 1.00 94.81 96 ALA A CA 1
ATOM 809 C C . ALA A 1 96 ? 10.229 12.764 -4.400 1.00 94.81 96 ALA A C 1
ATOM 811 O O . ALA A 1 96 ? 9.344 13.265 -3.705 1.00 94.81 96 ALA A O 1
ATOM 812 N N . TYR A 1 97 ? 9.933 12.003 -5.460 1.00 91.06 97 TYR A N 1
ATOM 813 C CA . TYR A 1 97 ? 8.557 11.617 -5.802 1.00 91.06 97 TYR A CA 1
ATOM 814 C C . TYR A 1 97 ? 7.954 10.665 -4.766 1.00 91.06 97 TYR A C 1
ATOM 816 O O . TYR A 1 97 ? 6.776 10.795 -4.432 1.00 91.06 97 TYR A O 1
ATOM 824 N N . HIS A 1 98 ? 8.758 9.754 -4.220 1.00 94.31 98 HIS A N 1
ATOM 825 C CA . HIS A 1 98 ? 8.332 8.870 -3.139 1.00 94.31 98 HIS A CA 1
ATOM 826 C C . HIS A 1 98 ? 7.959 9.654 -1.876 1.00 94.31 98 HIS A C 1
ATOM 828 O O . HIS A 1 98 ? 6.855 9.483 -1.361 1.00 94.31 98 HIS A O 1
ATOM 834 N N . GLN A 1 99 ? 8.801 10.605 -1.460 1.00 95.81 99 GLN A N 1
ATOM 835 C CA . GLN A 1 99 ? 8.516 11.470 -0.314 1.00 95.81 99 GLN A CA 1
ATOM 836 C C . GLN A 1 99 ? 7.229 12.285 -0.502 1.00 95.81 99 GLN A C 1
ATOM 838 O O . GLN A 1 99 ? 6.439 12.435 0.430 1.00 95.81 99 GLN A O 1
ATOM 843 N N . LYS A 1 100 ? 6.974 12.780 -1.722 1.00 92.19 100 LYS A N 1
ATOM 844 C CA . LYS A 1 100 ? 5.706 13.451 -2.051 1.00 92.19 100 LYS A CA 1
ATOM 845 C C . LYS A 1 100 ? 4.507 12.511 -1.895 1.00 92.19 100 LYS A C 1
ATOM 847 O O . LYS A 1 100 ? 3.489 12.942 -1.363 1.00 92.19 100 LYS A O 1
ATOM 852 N N . GLY A 1 101 ? 4.629 11.251 -2.320 1.00 91.19 101 GLY A N 1
ATOM 853 C CA . GLY A 1 101 ? 3.590 10.232 -2.137 1.00 91.19 101 GLY A CA 1
ATOM 854 C C . GLY A 1 101 ? 3.290 9.941 -0.666 1.00 91.19 101 GLY A C 1
ATOM 855 O O . GLY A 1 101 ? 2.126 9.933 -0.279 1.00 91.19 101 GLY A O 1
ATOM 856 N N . ILE A 1 102 ? 4.328 9.808 0.166 1.00 96.06 102 ILE A N 1
ATOM 857 C CA . ILE A 1 102 ? 4.186 9.637 1.622 1.00 96.06 102 ILE A CA 1
ATOM 858 C C . ILE A 1 102 ? 3.419 10.815 2.230 1.00 96.06 102 ILE A C 1
ATOM 860 O O . ILE A 1 102 ? 2.460 10.609 2.966 1.00 96.06 102 ILE A O 1
ATOM 864 N N . LYS A 1 103 ? 3.788 12.056 1.885 1.00 95.31 103 LYS A N 1
ATOM 865 C CA . LYS A 1 103 ? 3.114 13.257 2.407 1.00 95.31 103 LYS A CA 1
ATOM 866 C C . LYS A 1 103 ? 1.666 13.405 1.945 1.00 95.31 103 LYS A C 1
ATOM 868 O O . LYS A 1 103 ? 0.836 13.896 2.704 1.00 95.31 103 LYS A O 1
ATOM 873 N N . GLN A 1 104 ? 1.347 12.969 0.727 1.00 90.69 104 GLN A N 1
ATOM 874 C CA . GLN A 1 104 ? -0.037 12.922 0.249 1.00 90.69 104 GLN A CA 1
ATOM 875 C C . GLN A 1 104 ? -0.880 11.941 1.068 1.00 90.69 104 GLN A C 1
ATOM 877 O O . GLN A 1 104 ? -1.959 12.312 1.528 1.00 90.69 104 GLN A O 1
ATOM 882 N N . LEU A 1 105 ? -0.361 10.730 1.288 1.00 93.94 105 LEU A N 1
ATOM 883 C CA . LEU A 1 105 ? -1.029 9.709 2.089 1.00 93.94 105 LEU A CA 1
ATOM 884 C C . LEU A 1 105 ? -1.179 10.153 3.553 1.00 93.94 105 LEU A C 1
ATOM 886 O O . LEU A 1 105 ? -2.281 10.082 4.085 1.00 93.94 105 LEU A O 1
ATOM 890 N N . GLU A 1 106 ? -0.120 10.686 4.172 1.00 95.44 106 GLU A N 1
ATOM 891 C CA . GLU A 1 106 ? -0.147 11.265 5.528 1.00 95.44 106 GLU A CA 1
ATOM 892 C C . GLU A 1 106 ? -1.289 12.275 5.687 1.00 95.44 106 GLU A C 1
ATOM 894 O O . GLU A 1 106 ? -2.114 12.137 6.588 1.00 95.44 106 GLU A O 1
ATOM 899 N N . GLY A 1 107 ? -1.376 13.257 4.782 1.00 92.69 107 GLY A N 1
ATOM 900 C CA . GLY A 1 107 ? -2.406 14.289 4.854 1.00 92.69 107 GLY A CA 1
ATOM 901 C C . GLY A 1 107 ? -3.822 13.726 4.731 1.00 92.69 107 GLY A C 1
ATOM 902 O O . GLY A 1 107 ? -4.732 14.216 5.395 1.00 92.69 107 GLY A O 1
ATOM 903 N N . TYR A 1 108 ? -4.026 12.697 3.904 1.00 90.38 108 TYR A N 1
ATOM 904 C CA . TYR A 1 108 ? -5.331 12.045 3.806 1.00 90.38 108 TYR A CA 1
ATOM 905 C C . TYR A 1 108 ? -5.679 11.258 5.073 1.00 90.38 108 TYR A C 1
ATOM 907 O O . TYR A 1 108 ? -6.789 11.387 5.588 1.00 90.38 108 TYR A O 1
ATOM 915 N N . LEU A 1 109 ? -4.736 10.461 5.590 1.00 94.19 109 LEU A N 1
ATOM 916 C CA . LEU A 1 109 ? -4.931 9.701 6.826 1.00 94.19 109 LEU A CA 1
ATOM 917 C C . LEU A 1 109 ? -5.297 10.632 7.985 1.00 94.19 109 LEU A C 1
ATOM 919 O O . LEU A 1 109 ? -6.172 10.296 8.776 1.00 94.19 109 LEU A O 1
ATOM 923 N N . GLU A 1 110 ? -4.683 11.814 8.054 1.00 95.06 110 GLU A N 1
ATOM 924 C CA . GLU A 1 110 ? -5.038 12.841 9.034 1.00 95.06 110 GLU A CA 1
ATOM 925 C C . GLU A 1 110 ? -6.484 13.327 8.872 1.00 95.06 110 GLU A C 1
ATOM 927 O O . GLU A 1 110 ? -7.262 13.243 9.820 1.00 95.06 110 GLU A O 1
ATOM 932 N N . ARG A 1 111 ? -6.894 13.734 7.661 1.00 91.25 111 ARG A N 1
ATOM 933 C CA . ARG A 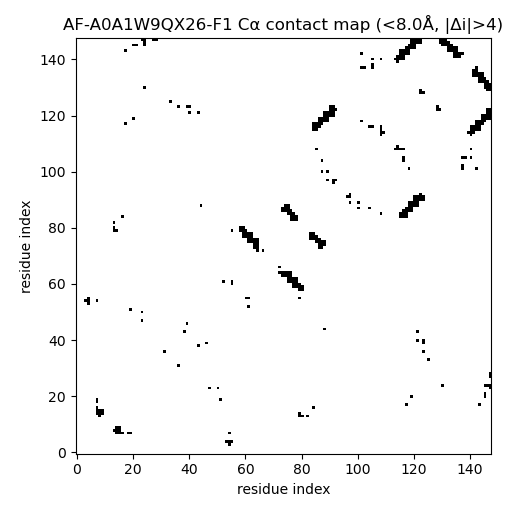1 111 ? -8.271 14.203 7.396 1.00 91.25 111 ARG A CA 1
ATOM 934 C C . ARG A 1 111 ? -9.339 13.143 7.669 1.00 91.25 111 ARG A C 1
ATOM 936 O O . ARG A 1 111 ? -10.460 13.486 8.026 1.00 91.25 111 ARG A O 1
ATOM 943 N N . GLN A 1 112 ? -9.002 11.866 7.505 1.00 90.00 112 GLN A N 1
ATOM 944 C CA . GLN A 1 112 ? -9.905 10.744 7.769 1.00 90.00 112 GLN A CA 1
ATOM 945 C C . GLN A 1 112 ? -9.775 10.153 9.180 1.00 90.00 112 GLN A C 1
ATOM 947 O O . GLN A 1 112 ? -10.420 9.143 9.464 1.00 90.00 112 GLN A O 1
ATOM 952 N N . ASN A 1 113 ? -8.946 10.739 10.052 1.00 93.88 113 ASN A N 1
ATOM 953 C CA . ASN A 1 113 ? -8.642 10.226 11.391 1.00 93.88 113 ASN A CA 1
ATOM 954 C C . ASN A 1 113 ? -8.203 8.742 11.399 1.00 93.88 113 ASN A C 1
ATOM 956 O O . ASN A 1 113 ? -8.583 7.947 12.259 1.00 93.88 113 ASN A O 1
ATOM 960 N N . LEU A 1 114 ? -7.401 8.353 10.409 1.00 95.19 114 LEU A N 1
ATOM 961 C CA . LEU A 1 114 ? -6.793 7.031 10.300 1.00 95.19 114 LEU A CA 1
ATOM 962 C C . LEU A 1 114 ? -5.348 7.077 10.800 1.00 95.19 114 LEU A C 1
ATOM 964 O O . LEU A 1 114 ? -4.641 8.068 10.614 1.00 95.19 114 LEU A O 1
ATOM 968 N N . GLN A 1 115 ? -4.900 5.983 11.417 1.00 97.50 115 GLN A N 1
ATOM 969 C CA . GLN A 1 115 ? -3.516 5.833 11.888 1.00 97.50 115 GLN A CA 1
ATOM 970 C C . GLN A 1 115 ? -2.632 5.060 10.912 1.00 97.50 115 GLN A C 1
ATOM 972 O O . GLN A 1 115 ? -1.418 5.234 10.932 1.00 97.50 115 GLN A O 1
ATOM 977 N N . LYS A 1 116 ? -3.231 4.229 10.051 1.00 97.94 116 LYS A N 1
ATOM 978 C CA . LYS A 1 116 ? -2.505 3.328 9.159 1.00 97.94 116 LYS A CA 1
ATOM 979 C C . LYS A 1 116 ? -2.915 3.513 7.706 1.00 97.94 116 LYS A C 1
ATOM 981 O O . LYS A 1 116 ? -4.106 3.597 7.410 1.00 97.94 116 LYS A O 1
ATOM 986 N N . GLY A 1 117 ? -1.935 3.523 6.810 1.00 97.06 117 GLY A N 1
ATOM 987 C CA . GLY A 1 117 ? -2.143 3.539 5.365 1.00 97.06 117 GLY A CA 1
ATOM 988 C C . GLY A 1 117 ? -1.134 2.673 4.630 1.00 97.06 117 GLY A C 1
ATOM 989 O O . GLY A 1 117 ? -0.188 2.143 5.213 1.00 97.06 117 GLY A O 1
ATOM 990 N N . TYR A 1 118 ? -1.348 2.530 3.331 1.00 97.62 118 TYR A N 1
ATOM 991 C CA . TYR A 1 118 ? -0.574 1.629 2.498 1.00 97.62 118 TYR A CA 1
ATOM 992 C C . TYR A 1 118 ? -0.093 2.334 1.236 1.00 97.62 118 TYR A C 1
ATOM 994 O O . TYR A 1 118 ? -0.805 3.148 0.649 1.00 97.62 118 TYR A O 1
ATOM 1002 N N . LEU A 1 119 ? 1.120 2.007 0.806 1.00 96.31 119 LEU A N 1
ATOM 1003 C CA . LEU A 1 119 ? 1.722 2.569 -0.395 1.00 96.31 119 LEU A CA 1
ATOM 1004 C C . LEU A 1 119 ? 2.166 1.426 -1.306 1.00 96.31 119 LEU A C 1
ATOM 1006 O O . LEU A 1 119 ? 3.063 0.661 -0.965 1.00 96.31 119 LEU A O 1
ATOM 1010 N N . LEU A 1 120 ? 1.542 1.309 -2.473 1.00 95.81 120 LEU A N 1
ATOM 1011 C CA . LEU A 1 120 ? 1.924 0.319 -3.473 1.00 95.81 120 LEU A CA 1
ATOM 1012 C C . LEU A 1 120 ? 2.683 1.015 -4.598 1.00 95.81 120 LEU A C 1
ATOM 1014 O O . LEU A 1 120 ? 2.163 1.901 -5.280 1.00 95.81 120 LEU A O 1
ATOM 1018 N N . ILE A 1 121 ? 3.941 0.630 -4.762 1.00 94.69 121 ILE A N 1
ATOM 1019 C CA . ILE A 1 121 ? 4.897 1.326 -5.609 1.00 94.69 121 ILE A CA 1
ATOM 1020 C C . ILE A 1 121 ? 5.266 0.414 -6.764 1.00 94.69 121 ILE A C 1
ATOM 1022 O O . ILE A 1 121 ? 5.910 -0.606 -6.575 1.00 94.69 121 ILE A O 1
ATOM 1026 N N . PHE A 1 122 ? 4.891 0.798 -7.971 1.00 92.00 122 PHE A N 1
ATOM 1027 C CA . PHE A 1 122 ? 5.261 0.080 -9.173 1.00 92.00 122 PHE A CA 1
ATOM 1028 C C . PHE A 1 122 ? 6.633 0.544 -9.666 1.00 92.00 122 PHE A C 1
ATOM 1030 O O . PHE A 1 122 ? 6.777 1.668 -10.158 1.00 92.00 122 PHE A O 1
ATOM 1037 N N . ASP A 1 123 ? 7.637 -0.319 -9.536 1.00 90.94 123 ASP A N 1
ATOM 1038 C CA . ASP A 1 123 ? 8.999 -0.090 -10.011 1.00 90.94 123 ASP A CA 1
ATOM 1039 C C . ASP A 1 123 ? 9.222 -0.766 -11.364 1.00 90.94 123 ASP A C 1
ATOM 1041 O O . ASP A 1 123 ? 9.451 -1.966 -11.461 1.00 90.94 123 ASP A O 1
ATOM 1045 N N . PHE A 1 124 ? 9.141 -0.013 -12.455 1.00 83.56 124 PHE A N 1
ATOM 1046 C CA . PHE A 1 124 ? 9.301 -0.583 -13.796 1.00 83.56 124 PHE A CA 1
ATOM 1047 C C . PHE A 1 124 ? 10.757 -0.610 -14.281 1.00 83.56 124 PHE A C 1
ATOM 1049 O O . PHE A 1 124 ? 11.003 -0.967 -15.441 1.00 83.56 124 PHE A O 1
ATOM 1056 N N . ASP A 1 125 ? 11.735 -0.274 -13.434 1.00 80.94 125 ASP A N 1
ATOM 1057 C CA . ASP A 1 125 ? 13.142 -0.476 -13.773 1.00 80.94 125 ASP A CA 1
ATOM 1058 C C . ASP A 1 125 ? 13.430 -1.984 -13.844 1.00 80.94 125 ASP A C 1
ATOM 1060 O O . ASP A 1 125 ? 13.302 -2.712 -12.866 1.00 80.94 125 ASP A O 1
ATOM 1064 N N . ALA A 1 126 ? 13.765 -2.475 -15.039 1.00 69.38 126 ALA A N 1
ATOM 1065 C CA . ALA A 1 126 ? 13.983 -3.902 -15.276 1.00 69.38 126 ALA A CA 1
ATOM 1066 C C . ALA A 1 126 ? 15.419 -4.338 -14.956 1.00 69.38 126 ALA A C 1
ATOM 1068 O O . ALA A 1 126 ? 15.677 -5.533 -14.831 1.00 69.38 126 ALA A O 1
ATOM 1069 N N . GLU A 1 127 ? 16.347 -3.387 -14.854 1.00 73.00 127 GLU A N 1
ATOM 1070 C CA . GLU A 1 127 ? 17.755 -3.648 -14.552 1.00 73.00 127 GLU A CA 1
ATOM 1071 C C . GLU A 1 127 ? 18.020 -3.528 -13.051 1.00 73.00 127 GLU A C 1
ATOM 1073 O O . GLU A 1 127 ? 18.832 -4.271 -12.506 1.00 73.00 127 GLU A O 1
ATOM 1078 N N . LYS A 1 128 ? 17.299 -2.625 -12.375 1.00 76.50 128 LYS A N 1
ATOM 1079 C CA . LYS A 1 128 ? 17.446 -2.336 -10.939 1.00 76.50 128 LYS A CA 1
ATOM 1080 C C . LYS A 1 128 ? 16.196 -2.656 -10.121 1.00 76.50 128 LYS A C 1
ATOM 1082 O O . LYS A 1 128 ? 16.035 -2.114 -9.029 1.00 76.50 128 LYS A O 1
ATOM 1087 N N . LYS A 1 129 ? 15.334 -3.537 -10.642 1.00 81.00 129 LYS A N 1
ATOM 1088 C CA . LYS A 1 129 ? 14.061 -3.936 -10.030 1.00 81.00 129 LYS A CA 1
ATOM 1089 C C . LYS A 1 129 ? 14.238 -4.257 -8.549 1.00 81.00 129 LYS A C 1
ATOM 1091 O O . LYS A 1 129 ? 14.877 -5.253 -8.202 1.00 81.00 129 LYS A O 1
ATOM 1096 N N . ASN A 1 130 ? 13.641 -3.445 -7.684 1.00 82.50 130 ASN A N 1
ATOM 1097 C CA . ASN A 1 130 ? 13.782 -3.613 -6.245 1.00 82.50 130 ASN A CA 1
ATOM 1098 C C . ASN A 1 130 ? 12.492 -4.144 -5.616 1.00 82.50 130 ASN A C 1
ATOM 1100 O O . ASN A 1 130 ? 11.598 -3.384 -5.255 1.00 82.50 130 ASN A O 1
ATOM 1104 N N . TRP A 1 131 ? 12.402 -5.464 -5.460 1.00 91.25 131 TRP A N 1
ATOM 1105 C CA . TRP A 1 131 ? 11.329 -6.098 -4.696 1.00 91.25 131 TRP A CA 1
ATOM 1106 C C . TRP A 1 131 ? 11.601 -5.915 -3.203 1.00 91.25 131 TRP A C 1
ATOM 1108 O O . TRP A 1 131 ? 12.382 -6.665 -2.616 1.00 91.25 131 TRP A O 1
ATOM 1118 N N . LYS A 1 132 ? 10.973 -4.915 -2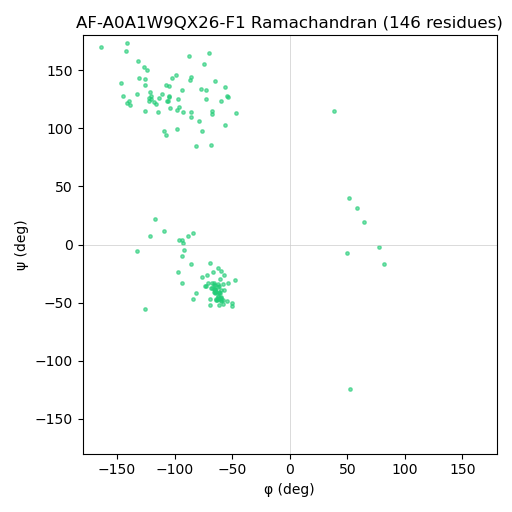.586 1.00 94.94 132 LYS A N 1
ATOM 1119 C CA . LYS A 1 132 ? 11.129 -4.655 -1.153 1.00 94.94 132 LYS A CA 1
ATOM 1120 C C . LYS A 1 132 ? 9.833 -4.212 -0.493 1.00 94.94 132 LYS A C 1
ATOM 1122 O O . LYS A 1 132 ? 8.866 -3.845 -1.158 1.00 94.94 132 LYS A O 1
ATOM 1127 N N . GLN A 1 133 ? 9.855 -4.230 0.829 1.00 97.06 133 GLN A N 1
ATOM 1128 C CA . GLN A 1 133 ? 8.842 -3.642 1.690 1.00 97.06 133 GLN A CA 1
ATOM 1129 C C . GLN A 1 133 ? 9.520 -2.696 2.679 1.00 97.06 133 GLN A C 1
ATOM 1131 O O . GLN A 1 133 ? 10.689 -2.880 3.020 1.00 97.06 133 GLN A O 1
ATOM 1136 N N . GLU A 1 134 ? 8.792 -1.692 3.140 1.00 97.19 134 GLU A N 1
ATOM 1137 C CA . GLU A 1 134 ? 9.295 -0.693 4.075 1.00 97.19 134 GLU A CA 1
ATOM 1138 C C . GLU A 1 134 ? 8.164 -0.247 4.997 1.00 97.19 134 GLU A C 1
ATOM 1140 O O . GLU A 1 134 ? 7.033 -0.058 4.551 1.00 97.19 134 GLU A O 1
ATOM 1145 N N . ARG A 1 135 ? 8.466 -0.076 6.284 1.00 97.94 135 ARG A N 1
ATOM 1146 C CA . ARG A 1 135 ? 7.537 0.511 7.249 1.00 97.94 135 ARG A CA 1
ATOM 1147 C C . ARG A 1 135 ? 8.008 1.918 7.581 1.00 97.94 135 ARG A C 1
ATOM 1149 O O . ARG A 1 135 ? 9.151 2.101 7.990 1.00 97.94 135 ARG A O 1
ATOM 1156 N N . ILE A 1 136 ? 7.137 2.894 7.367 1.00 98.19 136 ILE A N 1
ATOM 1157 C CA . ILE A 1 136 ? 7.455 4.318 7.399 1.00 98.19 136 ILE A CA 1
ATOM 1158 C C . ILE A 1 136 ? 6.565 4.982 8.442 1.00 98.19 136 ILE A C 1
ATOM 1160 O O . ILE A 1 136 ? 5.341 4.908 8.356 1.00 98.19 136 ILE A O 1
ATOM 1164 N N . THR A 1 137 ? 7.180 5.691 9.386 1.00 97.88 137 THR A N 1
ATOM 1165 C CA . THR A 1 137 ? 6.462 6.576 10.308 1.00 97.88 137 THR A CA 1
ATOM 1166 C C . THR A 1 137 ? 6.519 7.998 9.766 1.00 97.88 137 THR A C 1
ATOM 1168 O O . THR A 1 137 ? 7.603 8.569 9.647 1.00 97.88 137 THR A O 1
ATOM 1171 N N . SER A 1 138 ? 5.369 8.594 9.449 1.00 96.38 138 SER A N 1
ATOM 1172 C CA . SER A 1 138 ? 5.304 9.962 8.918 1.00 96.38 138 SER A CA 1
ATOM 1173 C C . SER A 1 138 ? 4.137 10.719 9.543 1.00 96.38 138 SER A C 1
ATOM 1175 O O . SER A 1 138 ? 2.997 10.272 9.460 1.00 96.38 138 SER A O 1
ATOM 1177 N N . GLY A 1 139 ? 4.419 11.829 10.235 1.00 94.75 139 GLY A N 1
ATOM 1178 C CA .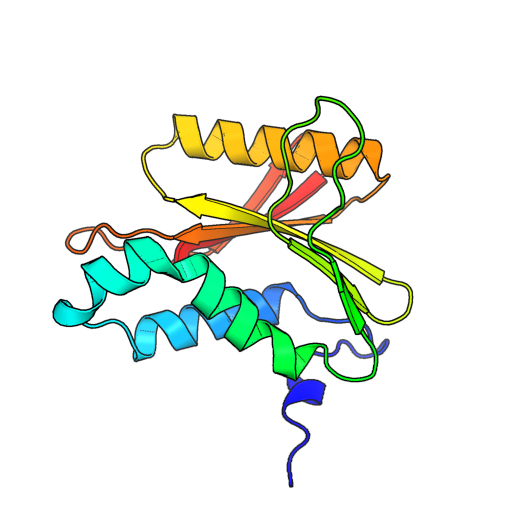 GLY A 1 139 ? 3.385 12.606 10.935 1.00 94.75 139 GLY A CA 1
ATOM 1179 C C . GLY A 1 139 ? 2.619 11.796 11.991 1.00 94.75 139 GLY A C 1
ATOM 1180 O O . GLY A 1 139 ? 1.426 12.000 12.172 1.00 94.75 139 GLY A O 1
ATOM 1181 N N . GLY A 1 140 ? 3.275 10.818 12.629 1.00 96.62 140 GLY A N 1
ATOM 1182 C CA . GLY A 1 140 ? 2.639 9.886 13.571 1.00 96.62 140 GLY A CA 1
ATOM 1183 C C . GLY A 1 140 ? 1.820 8.763 12.921 1.00 96.62 140 GLY A C 1
ATOM 1184 O O . GLY A 1 140 ? 1.328 7.899 13.637 1.00 96.62 140 GLY A O 1
ATOM 1185 N N . LYS A 1 141 ? 1.699 8.737 11.587 1.00 97.94 141 LYS A N 1
ATOM 1186 C CA . LYS A 1 141 ? 1.014 7.676 10.837 1.00 97.94 141 LYS A CA 1
ATOM 1187 C C . LYS A 1 141 ? 1.951 6.511 10.544 1.00 97.94 141 LYS A C 1
ATOM 1189 O O . LYS A 1 141 ? 3.123 6.725 10.237 1.00 97.94 141 LYS A O 1
ATOM 1194 N N . ASP A 1 142 ? 1.402 5.303 10.578 1.00 98.44 142 ASP A N 1
ATOM 1195 C CA . ASP A 1 142 ? 2.055 4.057 10.179 1.00 98.44 142 ASP A CA 1
ATOM 1196 C C . ASP A 1 142 ? 1.754 3.753 8.705 1.00 98.44 142 ASP A C 1
ATOM 1198 O O . ASP A 1 142 ? 0.606 3.518 8.323 1.00 98.44 142 ASP A O 1
ATOM 1202 N N . ILE A 1 143 ? 2.774 3.787 7.853 1.00 98.50 143 ILE A N 1
ATOM 1203 C CA . ILE A 1 143 ? 2.638 3.529 6.420 1.00 98.50 143 ILE A CA 1
ATOM 1204 C C . ILE A 1 143 ? 3.423 2.274 6.067 1.00 98.50 143 ILE A C 1
ATOM 1206 O O . ILE A 1 143 ? 4.642 2.224 6.228 1.00 98.50 143 ILE A O 1
ATOM 1210 N N . PHE A 1 144 ? 2.730 1.275 5.524 1.00 98.62 144 PHE A N 1
ATOM 1211 C CA . PHE A 1 144 ? 3.368 0.086 4.969 1.00 98.62 144 PHE A CA 1
ATOM 1212 C C . PHE A 1 144 ? 3.501 0.220 3.451 1.00 98.62 144 PHE A C 1
ATOM 1214 O O . PHE A 1 144 ? 2.503 0.306 2.731 1.00 98.62 144 PHE A O 1
ATOM 1221 N N . ALA A 1 145 ? 4.739 0.268 2.968 1.00 98.12 145 ALA A N 1
ATOM 1222 C CA . ALA A 1 145 ? 5.071 0.439 1.564 1.00 98.12 145 ALA A CA 1
ATOM 1223 C C . ALA A 1 145 ? 5.600 -0.861 0.952 1.00 98.12 145 ALA A C 1
ATOM 1225 O O . ALA A 1 145 ? 6.430 -1.541 1.552 1.00 98.12 145 ALA A O 1
ATOM 1226 N N . VAL A 1 146 ? 5.159 -1.182 -0.264 1.00 98.12 146 VAL A N 1
ATOM 1227 C CA . VAL A 1 146 ? 5.586 -2.372 -1.012 1.00 98.12 146 VAL A CA 1
ATOM 1228 C C . VAL A 1 146 ? 5.939 -1.979 -2.442 1.00 98.12 146 VAL A C 1
ATOM 1230 O O . VAL A 1 146 ? 5.150 -1.319 -3.117 1.00 98.12 146 VAL A O 1
ATOM 1233 N N . TRP A 1 147 ? 7.117 -2.398 -2.903 1.00 95.50 147 TRP A N 1
ATOM 1234 C CA . TRP A 1 147 ? 7.585 -2.205 -4.274 1.00 95.50 147 TRP A CA 1
ATOM 1235 C C . TRP A 1 147 ? 7.309 -3.457 -5.102 1.00 95.50 147 TRP A C 1
ATOM 1237 O O . TRP A 1 147 ? 7.727 -4.555 -4.729 1.00 95.50 147 TRP A O 1
ATOM 1247 N N . VAL A 1 148 ? 6.610 -3.290 -6.220 1.00 92.75 148 VAL A N 1
ATOM 1248 C CA . VAL A 1 148 ? 6.198 -4.358 -7.142 1.00 92.75 148 VAL A CA 1
ATOM 1249 C C . VAL A 1 148 ? 6.621 -4.099 -8.563 1.00 92.75 148 VAL A C 1
ATOM 1251 O O . VAL A 1 148 ? 7.113 -2.994 -8.885 1.00 92.75 148 VAL A O 1
#